Protein AF-A0AA88TK22-F1 (afdb_monomer_lite)

Secondary structure (DSSP, 8-state):
-HHHHHHHHHHHHHHHHHHHHHHHHHHHHHS-HHHHHHHHHHHHHHHHHHHHHHHHHHHHHHTT-SSHHHHHHHHHHHHHHHHHHHS-TT-SPPPPS-THHHH-TTHHHHHHHHHHHHHHTS-S-S-S--S----

Structure (mmCIF, N/CA/C/O backbone):
data_AF-A0AA88TK22-F1
#
_entry.id   AF-A0AA88TK22-F1
#
loop_
_atom_site.group_PDB
_atom_site.id
_atom_site.type_symbol
_atom_site.label_atom_id
_atom_site.label_alt_id
_atom_site.label_comp_id
_atom_site.label_asym_id
_atom_site.label_entity_id
_atom_site.label_seq_id
_atom_site.pdbx_PDB_ins_code
_atom_site.Cartn_x
_atom_site.Cartn_y
_atom_site.Cartn_z
_atom_site.occupancy
_atom_site.B_iso_or_equiv
_atom_site.auth_seq_id
_atom_site.auth_comp_id
_atom_site.auth_asym_id
_atom_site.auth_atom_id
_atom_site.pdbx_PDB_model_num
ATOM 1 N N . MET A 1 1 ? 10.147 22.008 -15.557 1.00 64.56 1 MET A N 1
ATOM 2 C CA . MET A 1 1 ? 9.392 20.732 -15.490 1.00 64.56 1 MET A CA 1
ATOM 3 C C . MET A 1 1 ? 9.666 19.885 -14.232 1.00 64.56 1 MET A C 1
ATOM 5 O O . MET A 1 1 ? 8.905 18.965 -13.969 1.00 64.56 1 MET A O 1
ATOM 9 N N . PHE A 1 2 ? 10.684 20.192 -13.411 1.00 79.56 2 PHE A N 1
ATOM 10 C CA . PHE A 1 2 ? 10.952 19.470 -12.150 1.00 79.56 2 PHE A CA 1
ATOM 11 C C . PHE A 1 2 ? 9.869 19.662 -11.076 1.00 79.56 2 PHE A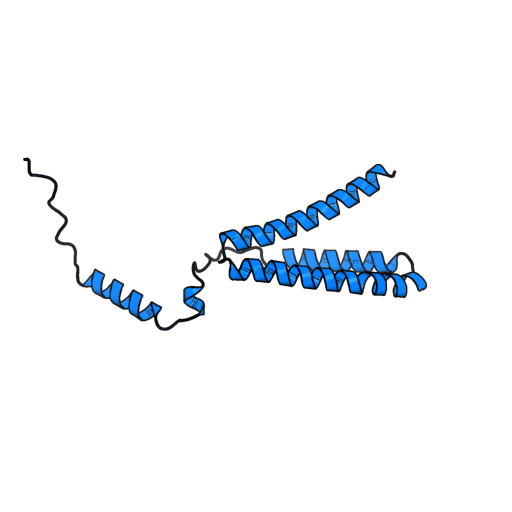 C 1
ATOM 13 O O . PHE A 1 2 ? 9.450 18.693 -10.452 1.00 79.56 2 PHE A O 1
ATOM 20 N N . TRP A 1 3 ? 9.358 20.888 -10.922 1.00 91.69 3 TRP A N 1
ATOM 21 C CA . TRP A 1 3 ? 8.311 21.221 -9.949 1.00 91.69 3 TRP A CA 1
ATOM 22 C C . TRP A 1 3 ? 7.042 20.375 -10.097 1.00 91.69 3 TRP A C 1
ATOM 24 O O . TRP A 1 3 ? 6.483 19.937 -9.098 1.00 91.69 3 TRP A O 1
ATOM 34 N N . LEU A 1 4 ? 6.633 20.071 -11.334 1.00 91.25 4 LEU A N 1
ATOM 35 C CA . LEU A 1 4 ? 5.457 19.241 -11.602 1.00 91.25 4 LEU A CA 1
ATOM 36 C C . LEU A 1 4 ? 5.663 17.791 -11.137 1.00 91.25 4 LEU A C 1
ATOM 38 O O . LEU A 1 4 ? 4.790 17.223 -10.489 1.00 91.25 4 LEU A O 1
ATOM 42 N N . LYS A 1 5 ? 6.836 17.205 -11.418 1.00 87.06 5 LYS A N 1
ATOM 43 C CA . LYS A 1 5 ? 7.170 15.841 -10.972 1.00 87.06 5 LYS A CA 1
ATOM 44 C C . LYS A 1 5 ? 7.190 15.749 -9.447 1.00 87.06 5 LYS A C 1
ATOM 46 O O . LYS A 1 5 ? 6.646 14.801 -8.889 1.00 87.06 5 LYS A O 1
ATOM 51 N N . SER A 1 6 ? 7.780 16.741 -8.780 1.00 90.75 6 SER A N 1
ATOM 52 C CA . SER A 1 6 ? 7.824 16.793 -7.317 1.00 90.75 6 SER A CA 1
ATOM 53 C C . SER A 1 6 ? 6.437 16.982 -6.703 1.00 90.75 6 SER A C 1
ATOM 55 O O . SER A 1 6 ? 6.121 16.306 -5.729 1.00 90.75 6 SER A O 1
ATOM 57 N N . ALA A 1 7 ? 5.590 17.834 -7.290 1.00 94.62 7 ALA A N 1
ATOM 58 C CA . ALA A 1 7 ? 4.220 18.043 -6.825 1.00 94.62 7 ALA A CA 1
ATOM 59 C C . ALA A 1 7 ? 3.394 16.751 -6.903 1.00 94.62 7 ALA A C 1
ATOM 61 O O . ALA A 1 7 ? 2.815 16.337 -5.902 1.00 94.62 7 ALA A O 1
ATOM 62 N N . VAL A 1 8 ? 3.415 16.063 -8.051 1.00 90.19 8 VAL A N 1
ATOM 63 C CA . VAL A 1 8 ? 2.715 14.778 -8.231 1.00 90.19 8 VAL A CA 1
ATOM 64 C C . VAL A 1 8 ? 3.227 13.723 -7.246 1.00 90.19 8 VAL A C 1
ATOM 66 O O . VAL A 1 8 ? 2.431 13.022 -6.625 1.00 90.19 8 VAL A O 1
ATOM 69 N N . ALA A 1 9 ? 4.545 13.642 -7.038 1.00 89.75 9 ALA A N 1
ATOM 70 C CA . ALA A 1 9 ? 5.125 12.716 -6.067 1.00 89.75 9 ALA A CA 1
ATOM 71 C C . ALA A 1 9 ? 4.709 13.036 -4.618 1.00 89.75 9 ALA A C 1
ATOM 73 O O . ALA A 1 9 ? 4.488 12.120 -3.827 1.00 89.75 9 ALA A O 1
ATOM 74 N N . CYS A 1 10 ? 4.593 14.317 -4.257 1.00 93.94 10 CYS A N 1
ATOM 75 C CA . CYS A 1 10 ? 4.110 14.726 -2.939 1.00 93.94 10 CYS A CA 1
ATOM 76 C C . CYS A 1 10 ? 2.632 14.388 -2.742 1.00 93.94 10 CYS A C 1
ATOM 78 O O . CYS A 1 10 ? 2.295 13.824 -1.708 1.00 93.94 10 CYS A O 1
ATOM 80 N N . VAL A 1 11 ? 1.777 14.655 -3.731 1.00 94.50 11 VAL A N 1
ATOM 81 C CA . VAL A 1 11 ? 0.348 14.307 -3.662 1.00 94.50 11 VAL A CA 1
ATOM 82 C C . VAL A 1 11 ? 0.164 12.800 -3.481 1.00 94.50 11 VAL A C 1
ATOM 84 O O . VAL A 1 11 ? -0.591 12.383 -2.607 1.00 94.50 11 VAL A O 1
ATOM 87 N N . GLY A 1 12 ? 0.908 11.982 -4.234 1.00 90.12 12 GLY A N 1
ATOM 88 C CA . GLY A 1 12 ? 0.858 10.525 -4.088 1.00 90.12 12 GLY A CA 1
ATOM 89 C C . GLY A 1 12 ? 1.270 10.050 -2.692 1.00 90.12 12 GLY A C 1
ATOM 90 O O . GLY A 1 12 ? 0.571 9.242 -2.086 1.00 90.12 12 GLY A O 1
ATOM 91 N N . ARG A 1 13 ? 2.369 10.588 -2.144 1.00 89.06 13 ARG A N 1
ATOM 92 C CA . ARG A 1 13 ? 2.824 10.241 -0.786 1.00 89.06 13 ARG A CA 1
ATOM 93 C C . ARG A 1 13 ? 1.819 10.649 0.289 1.00 89.06 13 ARG A C 1
ATOM 95 O O . ARG A 1 13 ? 1.498 9.833 1.143 1.00 89.06 13 ARG A O 1
ATOM 102 N N . LEU A 1 14 ? 1.305 11.876 0.219 1.00 92.56 14 LEU A N 1
ATOM 103 C CA . LEU A 1 14 ? 0.324 12.380 1.182 1.00 92.56 14 LEU A CA 1
ATOM 104 C C . LEU A 1 14 ? -0.979 11.575 1.137 1.00 92.56 14 LEU A C 1
ATOM 106 O O . LEU A 1 14 ? -1.533 11.270 2.188 1.00 92.56 14 LEU A O 1
ATOM 110 N N . GLY A 1 15 ? -1.433 11.181 -0.057 1.00 90.38 15 GLY A N 1
ATOM 111 C CA . GLY A 1 15 ? -2.636 10.364 -0.217 1.00 90.38 15 GLY A CA 1
ATOM 112 C C . GLY A 1 15 ? -2.521 8.993 0.452 1.00 90.38 15 GLY A C 1
ATOM 113 O O . GLY A 1 15 ? -3.438 8.583 1.158 1.00 90.38 15 GLY A O 1
ATOM 114 N N . ILE A 1 16 ? -1.382 8.310 0.292 1.00 86.62 16 ILE A N 1
ATOM 115 C CA . ILE A 1 16 ? -1.144 7.002 0.928 1.00 86.62 16 ILE A CA 1
ATOM 116 C C . ILE A 1 16 ? -1.112 7.139 2.456 1.00 86.62 16 ILE A C 1
ATOM 118 O O . ILE A 1 16 ? -1.751 6.352 3.151 1.00 86.62 16 ILE A O 1
ATOM 122 N N . THR A 1 17 ? -0.419 8.155 2.983 1.00 88.44 17 THR A N 1
ATOM 123 C CA . THR A 1 17 ? -0.377 8.415 4.431 1.00 88.44 17 THR A CA 1
ATOM 124 C C . THR A 1 17 ? -1.765 8.729 4.984 1.00 88.44 17 THR A C 1
ATOM 126 O O . THR A 1 17 ? -2.158 8.155 5.993 1.00 88.44 17 THR A O 1
ATOM 129 N N . MET A 1 18 ? -2.535 9.583 4.306 1.00 88.44 18 MET A N 1
ATOM 130 C CA . MET A 1 18 ? -3.888 9.940 4.732 1.00 88.44 18 MET A CA 1
ATOM 131 C C . MET A 1 18 ? -4.828 8.731 4.734 1.00 88.44 18 MET A C 1
ATOM 133 O O . MET A 1 18 ? -5.601 8.570 5.672 1.00 88.44 18 MET A O 1
ATOM 137 N N . ALA A 1 19 ? -4.749 7.863 3.722 1.00 85.06 19 ALA A N 1
ATOM 138 C CA . ALA A 1 19 ? -5.547 6.641 3.680 1.00 85.06 19 ALA A CA 1
ATOM 139 C C . ALA A 1 19 ? -5.216 5.705 4.854 1.00 85.06 19 ALA A C 1
ATOM 141 O O . ALA A 1 19 ? -6.125 5.183 5.496 1.00 85.06 19 ALA A O 1
ATOM 142 N N . PHE A 1 20 ? -3.928 5.529 5.168 1.00 80.56 20 PHE A N 1
ATOM 143 C CA . PHE A 1 20 ? -3.497 4.712 6.302 1.00 80.56 20 PHE A CA 1
ATOM 144 C C . PHE A 1 20 ? -3.982 5.282 7.642 1.00 80.56 20 PHE A C 1
ATOM 146 O O . PHE A 1 20 ? -4.549 4.550 8.452 1.00 80.56 20 PHE A O 1
ATOM 153 N N . GLU A 1 21 ? -3.827 6.591 7.847 1.00 83.88 21 GLU A N 1
ATOM 154 C CA . GLU A 1 21 ? -4.319 7.280 9.044 1.00 83.88 21 GLU A CA 1
ATOM 155 C C . GLU A 1 21 ? -5.841 7.173 9.173 1.00 83.88 21 GLU A C 1
ATOM 157 O O . GLU A 1 21 ? -6.323 6.862 10.253 1.00 83.88 21 GLU A O 1
ATOM 162 N N . MET A 1 22 ? -6.607 7.337 8.087 1.00 82.31 22 MET A N 1
ATOM 163 C CA . MET A 1 22 ? -8.070 7.193 8.120 1.00 82.31 22 MET A CA 1
ATOM 164 C C . MET A 1 22 ? -8.500 5.786 8.535 1.00 82.31 22 MET A C 1
ATOM 166 O O . MET A 1 22 ? -9.387 5.644 9.372 1.00 82.31 22 MET A O 1
ATOM 170 N N . VAL A 1 23 ? -7.846 4.744 8.011 1.00 77.19 23 VAL A N 1
ATOM 171 C CA . VAL A 1 23 ? -8.119 3.363 8.433 1.00 77.19 23 VAL A CA 1
ATOM 172 C C . VAL A 1 23 ? -7.825 3.209 9.923 1.00 77.19 23 VAL A C 1
ATOM 174 O O . VAL A 1 23 ? -8.672 2.717 10.665 1.00 77.19 23 VAL A O 1
ATOM 177 N N . VAL A 1 24 ? -6.661 3.655 10.395 1.00 74.12 24 VAL A N 1
ATOM 178 C CA . VAL A 1 24 ? -6.298 3.542 11.816 1.00 74.12 24 VAL A CA 1
ATOM 179 C C . VAL A 1 24 ? -7.235 4.368 12.706 1.00 74.12 24 VAL A C 1
ATOM 181 O O . VAL A 1 24 ? -7.607 3.891 13.776 1.00 74.12 24 VAL A O 1
ATOM 184 N N . PHE A 1 25 ? -7.652 5.554 12.266 1.00 79.38 25 PHE A N 1
ATOM 185 C CA . PHE A 1 25 ? -8.531 6.469 12.993 1.00 79.38 25 PHE A CA 1
ATOM 186 C C . PHE A 1 25 ? -9.941 5.896 13.150 1.00 79.38 25 PHE A C 1
ATOM 188 O O . PHE A 1 25 ? -10.430 5.782 14.273 1.00 79.38 25 PHE A O 1
ATOM 195 N N . VAL A 1 26 ? -10.545 5.410 12.062 1.00 73.19 26 VAL A N 1
ATOM 196 C CA . VAL A 1 26 ? -11.845 4.722 12.125 1.00 73.19 26 VAL A CA 1
ATOM 197 C C . VAL A 1 26 ? -11.752 3.502 13.042 1.00 73.19 26 VAL A C 1
ATOM 199 O O . VAL A 1 26 ? -12.623 3.291 13.877 1.00 73.19 26 VAL A O 1
ATOM 202 N N . ASN A 1 27 ? -10.657 2.738 12.985 1.00 69.56 27 ASN A N 1
ATOM 203 C CA . ASN A 1 27 ? -10.456 1.620 13.908 1.00 69.56 27 ASN A CA 1
ATOM 204 C C . ASN A 1 27 ? -10.304 2.061 15.375 1.00 69.56 27 ASN A C 1
ATOM 206 O O . ASN A 1 27 ? -10.662 1.297 16.264 1.00 69.56 27 ASN A O 1
ATOM 210 N N . THR A 1 28 ? -9.786 3.264 15.648 1.00 67.94 28 THR A N 1
ATOM 211 C CA . THR A 1 28 ? -9.655 3.776 17.024 1.00 67.94 28 THR A CA 1
ATOM 212 C C . THR A 1 28 ? -10.966 4.236 17.640 1.00 67.94 28 THR A C 1
ATOM 214 O O . THR A 1 28 ? -11.090 4.195 18.861 1.00 67.94 28 THR A O 1
ATOM 217 N N . GLU A 1 29 ? -11.930 4.653 16.821 1.00 69.69 29 GLU A N 1
ATOM 218 C CA . GLU A 1 29 ? -13.257 5.063 17.295 1.00 69.69 29 GLU A CA 1
ATOM 219 C C . GLU A 1 29 ? -14.185 3.864 17.520 1.00 69.69 29 GLU A C 1
ATOM 221 O O . GLU A 1 29 ? -15.115 3.934 18.317 1.00 69.69 29 GLU A O 1
ATOM 226 N N . LEU A 1 30 ? -13.913 2.756 16.830 1.00 63.66 30 LEU A N 1
ATOM 227 C CA . LEU A 1 30 ? -14.847 1.646 16.677 1.00 63.66 30 LEU A CA 1
ATOM 228 C C . LEU A 1 30 ? -14.397 0.357 17.378 1.00 63.66 30 LEU A C 1
ATOM 230 O O . LEU A 1 30 ? -15.234 -0.474 17.725 1.00 63.66 30 LEU A O 1
ATOM 234 N N . TYR A 1 31 ? -13.087 0.171 17.584 1.00 56.81 31 TYR A N 1
ATOM 235 C CA . TYR A 1 31 ? -12.517 -1.084 18.072 1.00 56.81 31 TYR A CA 1
ATOM 236 C C . TYR A 1 31 ? -11.501 -0.891 19.221 1.00 56.81 31 TYR A C 1
ATOM 238 O O . TYR A 1 31 ? -10.741 0.078 19.241 1.00 56.81 31 TYR A O 1
ATOM 246 N N . PRO A 1 32 ? -11.421 -1.841 20.177 1.00 61.22 32 PRO A N 1
ATOM 247 C CA . PRO A 1 32 ? -10.465 -1.807 21.282 1.00 61.22 32 PRO A CA 1
ATOM 248 C C . PRO A 1 32 ? -9.008 -1.991 20.818 1.00 61.22 32 PRO A C 1
ATOM 250 O O . PRO A 1 32 ? -8.715 -2.552 19.759 1.00 61.22 32 PRO A O 1
ATOM 253 N N . THR A 1 33 ? -8.068 -1.564 21.669 1.00 72.12 33 THR A N 1
ATOM 254 C CA . THR A 1 33 ? -6.623 -1.382 21.407 1.00 72.12 33 THR A CA 1
ATOM 255 C C . THR A 1 33 ? -5.911 -2.562 20.726 1.00 72.12 33 THR A C 1
ATOM 257 O O . THR A 1 33 ? -4.949 -2.353 19.983 1.00 72.12 33 THR A O 1
ATOM 260 N N . VAL A 1 34 ? -6.380 -3.798 20.934 1.00 67.31 34 VAL A N 1
ATOM 261 C CA . VAL A 1 34 ? -5.802 -5.015 20.335 1.00 67.31 34 VAL A CA 1
ATOM 262 C C . VAL A 1 34 ? -5.944 -5.060 18.809 1.00 67.31 34 VAL A C 1
ATOM 264 O O . VAL A 1 34 ? -4.997 -5.446 18.123 1.00 67.31 34 VAL A O 1
ATOM 267 N N . ILE A 1 35 ? -7.073 -4.597 18.260 1.00 71.81 35 ILE A N 1
ATOM 268 C CA . ILE A 1 35 ? -7.331 -4.608 16.809 1.00 71.81 35 ILE A CA 1
ATOM 269 C C . ILE A 1 35 ? -6.494 -3.532 16.113 1.00 71.81 35 ILE A C 1
ATOM 271 O O . ILE A 1 35 ? -5.902 -3.780 15.059 1.00 71.81 35 ILE A O 1
ATOM 275 N N . ARG A 1 36 ? -6.345 -2.365 16.753 1.00 75.88 36 ARG A N 1
ATOM 276 C CA . ARG A 1 36 ? -5.483 -1.284 16.259 1.00 75.88 36 ARG A CA 1
ATOM 277 C C . ARG A 1 36 ? -4.029 -1.743 16.107 1.00 75.88 36 ARG A C 1
ATOM 279 O O . ARG A 1 36 ? -3.425 -1.524 15.059 1.00 75.88 36 ARG A O 1
ATOM 286 N N . ASN A 1 37 ? -3.470 -2.391 17.133 1.00 80.62 37 ASN A N 1
ATOM 287 C CA . ASN A 1 37 ? -2.077 -2.849 17.107 1.00 80.62 37 ASN A CA 1
ATOM 288 C C . ASN A 1 37 ? -1.844 -3.943 16.048 1.00 80.62 37 ASN A C 1
ATOM 290 O O . ASN A 1 37 ? -0.815 -3.948 15.371 1.00 80.62 37 ASN A O 1
ATOM 294 N N . LEU A 1 38 ? -2.825 -4.832 15.858 1.00 83.38 38 LEU A N 1
ATOM 295 C CA . LEU A 1 38 ? -2.785 -5.856 14.817 1.00 83.38 38 LEU A CA 1
ATOM 296 C C . LEU A 1 38 ? -2.775 -5.241 13.409 1.00 83.38 38 LEU A C 1
ATOM 298 O O . LEU A 1 38 ? -1.933 -5.612 12.593 1.00 83.38 38 LEU A O 1
ATOM 302 N N . CYS A 1 39 ? -3.659 -4.277 13.131 1.00 79.81 39 CYS A N 1
ATOM 303 C CA . CYS A 1 39 ? -3.751 -3.630 11.818 1.00 79.81 39 CYS A CA 1
ATOM 304 C C . CYS A 1 39 ? -2.431 -2.959 11.410 1.00 79.81 39 CYS A C 1
ATOM 306 O O . CYS A 1 39 ? -1.962 -3.132 10.283 1.00 79.81 39 CYS A O 1
ATOM 308 N N . VAL A 1 40 ? -1.800 -2.231 12.336 1.00 84.75 40 VAL A N 1
ATOM 309 C CA . VAL A 1 40 ? -0.513 -1.565 12.086 1.00 84.75 40 VAL A CA 1
ATOM 310 C C . VAL A 1 40 ? 0.594 -2.590 11.818 1.00 84.75 40 VAL A C 1
ATOM 312 O O . VAL A 1 40 ? 1.371 -2.413 10.879 1.00 84.75 40 VAL A O 1
ATOM 315 N N . SER A 1 41 ? 0.640 -3.689 12.580 1.00 88.12 41 SER A N 1
ATOM 316 C CA . SER A 1 41 ? 1.619 -4.762 12.364 1.00 88.12 41 SER A CA 1
ATOM 317 C C . SER A 1 41 ? 1.452 -5.417 10.992 1.00 88.12 41 SER A C 1
ATOM 319 O O . SER A 1 41 ? 2.421 -5.512 10.241 1.00 88.12 41 SER A O 1
ATOM 321 N N . VAL A 1 42 ? 0.223 -5.793 10.623 1.00 87.94 42 VAL A N 1
ATOM 322 C CA . VAL A 1 42 ? -0.081 -6.401 9.318 1.00 87.94 42 VAL A CA 1
ATOM 323 C C . VAL A 1 42 ? 0.283 -5.450 8.180 1.00 87.94 42 VAL A C 1
ATOM 325 O O . VAL A 1 42 ? 0.937 -5.869 7.227 1.00 87.94 42 VAL A O 1
ATOM 328 N N . CYS A 1 43 ? -0.067 -4.165 8.290 1.00 85.50 43 CYS A N 1
ATOM 329 C CA . CYS A 1 43 ? 0.300 -3.179 7.278 1.00 85.50 43 CYS A CA 1
ATOM 330 C C . CYS A 1 43 ? 1.820 -3.068 7.112 1.00 85.50 43 CYS A C 1
ATOM 332 O O . CYS A 1 43 ? 2.294 -3.032 5.980 1.00 85.50 43 CYS A O 1
ATOM 334 N N . SER A 1 44 ? 2.585 -3.057 8.210 1.00 89.06 44 SER A N 1
ATOM 335 C CA . SER A 1 44 ? 4.050 -3.027 8.142 1.00 89.06 44 SER A CA 1
ATOM 336 C C . SER A 1 44 ? 4.600 -4.243 7.397 1.00 89.06 44 SER A C 1
ATOM 338 O O . SER A 1 44 ? 5.391 -4.076 6.473 1.00 89.06 44 SER A O 1
ATOM 340 N N . MET A 1 45 ? 4.118 -5.450 7.714 1.00 93.44 45 MET A N 1
ATOM 341 C CA . MET A 1 45 ? 4.573 -6.665 7.028 1.00 93.44 45 MET A CA 1
ATOM 342 C C . MET A 1 45 ? 4.240 -6.636 5.533 1.00 93.44 45 MET A C 1
ATOM 344 O O . MET A 1 45 ? 5.058 -7.036 4.707 1.00 93.44 45 MET A O 1
ATOM 348 N N . LEU A 1 46 ? 3.059 -6.132 5.160 1.00 89.94 46 LEU A N 1
ATOM 349 C CA . LEU A 1 46 ? 2.672 -5.971 3.756 1.00 89.94 46 LEU A CA 1
ATOM 350 C C . LEU A 1 46 ? 3.548 -4.935 3.034 1.00 89.94 46 LEU A C 1
ATOM 352 O O . LEU A 1 46 ? 3.944 -5.172 1.891 1.00 89.94 46 LEU A O 1
ATOM 356 N N . CYS A 1 47 ? 3.878 -3.820 3.690 1.00 88.81 47 CYS A N 1
ATOM 357 C CA . CYS A 1 47 ? 4.804 -2.818 3.162 1.00 88.81 47 CYS A CA 1
ATOM 358 C C . CYS A 1 47 ? 6.195 -3.416 2.916 1.00 88.81 47 CYS A C 1
ATOM 360 O O . CYS A 1 47 ? 6.763 -3.204 1.843 1.00 88.81 47 CYS A O 1
ATOM 362 N N . ASP A 1 48 ? 6.709 -4.206 3.860 1.00 93.31 48 ASP A N 1
ATOM 363 C CA . ASP A 1 48 ? 8.013 -4.862 3.738 1.00 93.31 48 ASP A CA 1
ATOM 364 C C . ASP A 1 48 ? 8.024 -5.883 2.592 1.00 93.31 48 ASP A C 1
ATOM 366 O O . ASP A 1 48 ? 8.942 -5.889 1.767 1.00 93.31 48 ASP A O 1
ATOM 370 N N . ILE A 1 49 ? 6.964 -6.688 2.460 1.00 94.19 49 ILE A N 1
ATOM 371 C CA . ILE A 1 49 ? 6.796 -7.611 1.327 1.00 94.19 49 ILE A CA 1
ATOM 372 C C . ILE A 1 49 ? 6.765 -6.834 0.005 1.00 94.19 49 ILE A C 1
ATOM 374 O O . ILE A 1 49 ? 7.454 -7.210 -0.945 1.00 94.19 49 ILE A O 1
ATOM 378 N N . GLY A 1 50 ? 6.023 -5.726 -0.062 1.00 89.44 50 GLY A N 1
ATOM 379 C CA . GLY A 1 50 ? 5.995 -4.849 -1.233 1.00 89.44 50 GLY A CA 1
ATOM 380 C C . GLY A 1 50 ? 7.378 -4.288 -1.578 1.00 89.44 50 GLY A C 1
ATOM 381 O O . GLY A 1 50 ? 7.767 -4.283 -2.747 1.00 89.44 50 GLY A O 1
ATOM 382 N N . GLY A 1 51 ? 8.149 -3.893 -0.562 1.00 90.75 51 GLY A N 1
ATOM 383 C CA . GLY A 1 51 ? 9.522 -3.413 -0.697 1.00 90.75 51 GLY A CA 1
ATOM 384 C C . GLY A 1 51 ? 10.496 -4.475 -1.212 1.00 90.75 51 GLY A C 1
ATOM 385 O O . GLY A 1 51 ? 11.367 -4.149 -2.015 1.00 90.75 51 GLY A O 1
ATOM 386 N N . ILE A 1 52 ? 10.327 -5.743 -0.823 1.00 93.00 52 ILE A N 1
ATOM 387 C CA . ILE A 1 52 ? 11.124 -6.871 -1.337 1.00 93.00 52 ILE A CA 1
ATOM 388 C C . ILE A 1 52 ? 10.724 -7.202 -2.778 1.00 93.00 52 ILE A C 1
ATOM 390 O O . ILE A 1 52 ? 11.583 -7.439 -3.627 1.00 93.00 52 ILE A O 1
ATOM 394 N N . VAL A 1 53 ? 9.426 -7.198 -3.081 1.00 89.56 53 VAL A N 1
ATOM 395 C CA . VAL A 1 53 ? 8.899 -7.541 -4.409 1.00 89.56 53 VAL A CA 1
ATOM 396 C C . VAL A 1 53 ? 9.226 -6.458 -5.447 1.00 89.56 53 VAL A C 1
ATOM 398 O O . VAL A 1 53 ? 9.504 -6.783 -6.604 1.00 89.56 53 VAL A O 1
ATOM 401 N N . ALA A 1 54 ? 9.263 -5.183 -5.051 1.00 88.88 54 ALA A N 1
ATOM 402 C CA . ALA A 1 54 ? 9.505 -4.045 -5.938 1.00 88.88 54 ALA A CA 1
ATOM 403 C C . ALA A 1 54 ? 10.797 -4.132 -6.784 1.00 88.88 54 ALA A C 1
ATOM 405 O O . ALA A 1 54 ? 10.694 -4.040 -8.012 1.00 88.88 54 ALA A O 1
ATOM 406 N N . PRO A 1 55 ? 12.003 -4.336 -6.211 1.00 88.62 55 PRO A N 1
ATOM 407 C CA . PRO A 1 55 ? 13.234 -4.448 -6.989 1.00 88.62 55 PRO A CA 1
ATOM 408 C C . PRO A 1 55 ? 13.263 -5.708 -7.859 1.00 88.62 55 PRO A C 1
ATOM 410 O O . PRO A 1 55 ? 13.813 -5.660 -8.956 1.00 88.62 55 PRO A O 1
ATOM 413 N N . PHE A 1 56 ? 12.642 -6.814 -7.431 1.00 86.44 56 PHE A N 1
ATOM 414 C CA . PHE A 1 56 ? 12.540 -8.030 -8.246 1.00 86.44 56 PHE A CA 1
ATOM 415 C C . PHE A 1 56 ? 11.710 -7.798 -9.510 1.00 86.44 56 PHE A C 1
ATOM 417 O O . PHE A 1 56 ? 12.134 -8.176 -10.606 1.00 86.44 56 PHE A O 1
ATOM 424 N N . LEU A 1 57 ? 10.553 -7.150 -9.361 1.00 84.25 57 LEU A N 1
ATOM 425 C CA . LEU A 1 57 ? 9.669 -6.798 -10.469 1.00 84.25 57 LEU A CA 1
ATOM 426 C C . LEU A 1 57 ? 10.347 -5.798 -11.410 1.00 84.25 57 LEU A C 1
ATOM 428 O O . LEU A 1 57 ? 10.377 -6.025 -12.617 1.00 84.25 57 LEU A O 1
ATOM 432 N N . LEU A 1 58 ? 10.960 -4.745 -10.863 1.00 84.44 58 LEU A N 1
ATOM 433 C CA . LEU A 1 58 ? 11.674 -3.738 -11.649 1.00 84.44 58 LEU A CA 1
ATOM 434 C C . LEU A 1 58 ? 12.863 -4.334 -12.405 1.00 84.44 58 LEU A C 1
ATOM 436 O O . LEU A 1 58 ? 12.965 -4.134 -13.609 1.00 84.44 58 LEU A O 1
ATOM 440 N N . TYR A 1 59 ? 13.734 -5.094 -11.741 1.00 83.12 59 TYR A N 1
ATOM 441 C CA . TYR A 1 59 ? 14.948 -5.624 -12.364 1.00 83.12 59 TYR A CA 1
ATOM 442 C C . TYR A 1 59 ? 14.641 -6.654 -13.455 1.00 83.12 59 TYR A C 1
ATOM 444 O O . TYR A 1 59 ? 15.273 -6.650 -14.507 1.00 83.12 59 TYR A O 1
ATOM 452 N N . ARG A 1 60 ? 13.651 -7.529 -13.240 1.00 80.75 60 ARG A N 1
ATOM 453 C CA . ARG A 1 60 ? 13.314 -8.579 -14.212 1.00 80.75 60 ARG A CA 1
ATOM 454 C C . ARG A 1 60 ? 12.528 -8.052 -15.409 1.00 80.75 60 ARG A C 1
ATOM 456 O O . ARG A 1 60 ? 12.766 -8.538 -16.510 1.00 80.75 60 ARG A O 1
ATOM 463 N N . LEU A 1 61 ? 11.629 -7.081 -15.229 1.00 78.31 61 LEU A N 1
ATOM 464 C CA . LEU A 1 61 ? 10.851 -6.522 -16.344 1.00 78.31 61 LEU A CA 1
ATOM 465 C C . LEU A 1 61 ? 11.575 -5.407 -17.094 1.00 78.31 61 LEU A C 1
ATOM 467 O O . LEU A 1 61 ? 11.408 -5.324 -18.309 1.00 78.31 61 LEU A O 1
ATOM 471 N N . ALA A 1 62 ? 12.403 -4.596 -16.425 1.00 74.44 62 ALA A N 1
ATOM 472 C CA . ALA A 1 62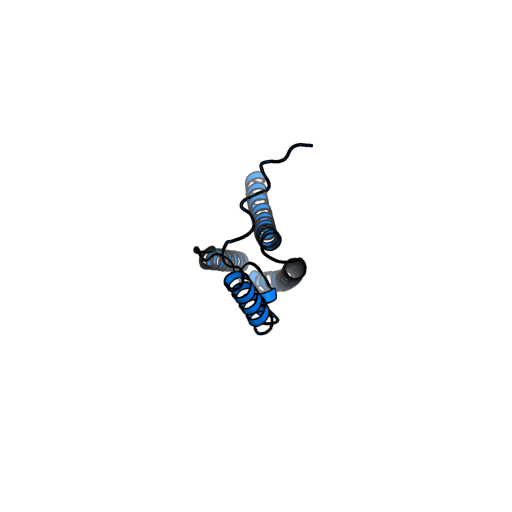 ? 13.130 -3.511 -17.088 1.00 74.44 62 ALA A CA 1
ATOM 473 C C . ALA A 1 62 ? 14.136 -4.013 -18.139 1.00 74.44 62 ALA A C 1
ATOM 475 O O . ALA A 1 62 ? 14.479 -3.264 -19.048 1.00 74.44 62 ALA A O 1
ATOM 476 N N . VAL A 1 63 ? 14.578 -5.275 -18.048 1.00 74.94 63 VAL A N 1
ATOM 477 C CA . VAL A 1 63 ? 15.435 -5.927 -19.058 1.00 74.94 63 VAL A CA 1
ATOM 478 C C . VAL A 1 63 ? 14.692 -6.171 -20.374 1.00 74.94 63 VAL A C 1
ATOM 480 O O . VAL A 1 63 ? 15.312 -6.192 -21.433 1.00 74.94 63 VAL A O 1
ATOM 483 N N . ILE A 1 64 ? 13.372 -6.350 -20.318 1.00 77.12 64 ILE A N 1
ATOM 484 C CA . ILE A 1 64 ? 12.531 -6.525 -21.502 1.00 77.12 64 ILE A CA 1
ATOM 485 C C . ILE A 1 64 ? 12.023 -5.159 -21.973 1.00 77.12 64 ILE A C 1
ATOM 487 O O . ILE A 1 64 ? 12.303 -4.780 -23.107 1.00 77.12 64 ILE A O 1
ATOM 491 N N . TRP A 1 65 ? 11.310 -4.416 -21.117 1.00 75.69 65 TRP A N 1
ATOM 492 C CA . TRP A 1 65 ? 10.678 -3.130 -21.445 1.00 75.69 65 TRP A CA 1
ATOM 493 C C . TRP A 1 65 ? 10.674 -2.190 -20.230 1.00 75.69 65 TRP A C 1
ATOM 495 O O . TRP A 1 65 ? 10.201 -2.552 -19.151 1.00 75.69 65 TRP A O 1
ATOM 505 N N . LEU A 1 66 ? 11.153 -0.956 -20.412 1.00 76.44 66 LEU A N 1
ATOM 506 C CA . LEU A 1 66 ? 11.377 -0.006 -19.316 1.00 76.44 66 LEU A CA 1
ATOM 507 C C . LEU A 1 66 ? 10.074 0.585 -18.737 1.00 76.44 66 LEU A C 1
ATOM 509 O O . LEU A 1 66 ? 10.014 0.850 -17.536 1.00 76.44 66 LEU A O 1
ATOM 513 N N . GLU A 1 67 ? 9.013 0.750 -19.538 1.00 80.00 67 GLU A N 1
ATOM 514 C CA . GLU A 1 67 ? 7.720 1.268 -19.050 1.00 80.00 67 GLU A CA 1
ATOM 515 C C . GLU A 1 67 ? 6.784 0.202 -18.452 1.00 80.00 67 GLU A C 1
ATOM 517 O O . GLU A 1 67 ? 5.814 0.536 -17.769 1.00 80.00 67 GLU A O 1
ATOM 522 N N . LEU A 1 68 ? 7.060 -1.085 -18.666 1.00 83.44 68 LEU A N 1
ATOM 523 C CA . LEU A 1 68 ? 6.167 -2.185 -18.280 1.00 83.44 68 LEU A CA 1
ATOM 524 C C . LEU A 1 68 ? 5.939 -2.301 -16.754 1.00 83.44 68 LEU A C 1
ATOM 526 O O . LEU A 1 68 ? 4.786 -2.438 -16.337 1.00 83.44 68 LEU A O 1
ATOM 530 N N . PRO A 1 69 ? 6.969 -2.171 -15.890 1.00 84.94 69 PRO A N 1
ATOM 531 C CA . PRO A 1 69 ? 6.778 -2.192 -14.440 1.00 84.94 69 PRO A CA 1
ATOM 532 C C . PRO A 1 69 ? 5.850 -1.074 -13.950 1.00 84.94 69 PRO A C 1
ATOM 534 O O . PRO A 1 69 ? 5.006 -1.304 -13.088 1.00 84.94 69 PR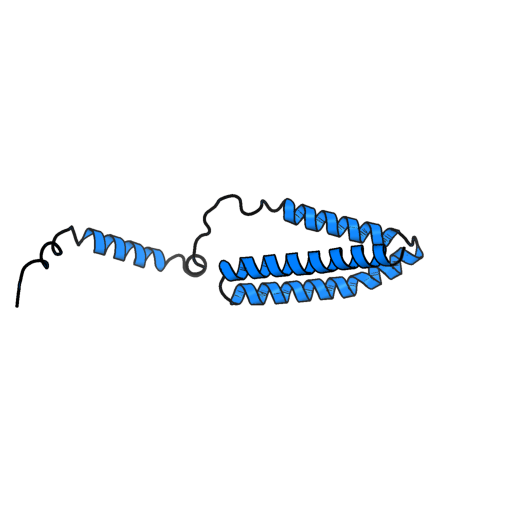O A O 1
ATOM 537 N N . LEU A 1 70 ? 5.976 0.131 -14.519 1.00 83.94 70 LEU A N 1
ATOM 538 C CA . LEU A 1 70 ? 5.178 1.302 -14.135 1.00 83.94 70 LEU A CA 1
ATOM 539 C C . LEU A 1 70 ? 3.684 1.088 -14.405 1.00 83.94 70 LEU A C 1
ATOM 541 O O . LEU A 1 70 ? 2.850 1.488 -13.593 1.00 83.94 70 LEU A O 1
ATOM 545 N N . ILE A 1 71 ? 3.351 0.436 -15.521 1.00 87.81 71 ILE A N 1
ATOM 546 C CA . ILE A 1 71 ? 1.967 0.098 -15.878 1.00 87.81 71 ILE A CA 1
ATOM 547 C C . ILE A 1 71 ? 1.397 -0.946 -14.910 1.00 87.81 71 ILE A C 1
ATOM 549 O O . ILE A 1 71 ? 0.249 -0.836 -14.493 1.00 87.81 71 ILE A O 1
ATOM 553 N N . ILE A 1 72 ? 2.198 -1.932 -14.501 1.00 87.88 72 ILE A N 1
ATOM 554 C CA . ILE A 1 72 ? 1.756 -2.952 -13.541 1.00 87.88 72 ILE A CA 1
ATOM 555 C C . ILE A 1 72 ? 1.488 -2.328 -12.170 1.00 87.88 72 ILE A C 1
ATOM 557 O O . ILE A 1 72 ? 0.435 -2.575 -11.588 1.00 87.88 72 ILE A O 1
ATOM 561 N N . PHE A 1 73 ? 2.396 -1.489 -11.662 1.00 87.25 73 PHE A N 1
ATOM 562 C CA . PHE A 1 73 ? 2.197 -0.830 -10.368 1.00 87.25 73 PHE A CA 1
ATOM 563 C C . PHE A 1 73 ? 0.972 0.086 -10.362 1.00 87.25 73 PHE A C 1
ATOM 565 O O . PHE A 1 73 ? 0.226 0.094 -9.383 1.00 87.25 73 PHE A O 1
ATOM 572 N N . SER A 1 74 ? 0.730 0.829 -11.447 1.00 88.69 74 SER A N 1
ATOM 573 C CA . SER A 1 74 ? -0.464 1.671 -11.545 1.00 88.69 74 SER A CA 1
ATOM 574 C C . SER A 1 74 ? -1.742 0.836 -11.649 1.00 88.69 74 SER A C 1
ATOM 576 O O . SER A 1 74 ? -2.703 1.134 -10.945 1.00 88.69 74 SER A O 1
ATOM 578 N N . ALA A 1 75 ? -1.747 -0.250 -12.429 1.00 91.94 75 ALA A N 1
ATOM 579 C CA . ALA A 1 75 ? -2.882 -1.167 -12.509 1.00 91.94 75 ALA A CA 1
ATOM 580 C C . ALA A 1 75 ? -3.203 -1.803 -11.147 1.00 91.94 75 ALA A C 1
ATOM 582 O O . ALA A 1 75 ? -4.361 -1.801 -10.738 1.00 91.94 75 ALA A O 1
ATOM 583 N N . LEU A 1 76 ? -2.192 -2.274 -10.407 1.00 88.88 76 LEU A N 1
ATOM 584 C CA . LEU A 1 76 ? -2.376 -2.793 -9.048 1.00 88.88 76 LEU A CA 1
ATOM 585 C C . LEU A 1 76 ? -2.948 -1.727 -8.108 1.00 88.88 76 LEU A C 1
ATOM 587 O O . LEU A 1 76 ? -3.844 -2.036 -7.329 1.00 88.88 76 LEU A O 1
ATOM 591 N N . ALA A 1 77 ? -2.476 -0.481 -8.196 1.00 88.69 77 ALA A N 1
ATOM 592 C CA . ALA A 1 77 ? -2.998 0.621 -7.390 1.00 88.69 77 ALA A CA 1
ATOM 593 C C . ALA A 1 77 ? -4.459 0.956 -7.735 1.00 88.69 77 ALA A C 1
ATOM 595 O O . ALA A 1 77 ? -5.263 1.174 -6.831 1.00 88.69 77 ALA A O 1
ATOM 596 N N . PHE A 1 78 ? -4.829 0.949 -9.019 1.00 90.56 78 PHE A N 1
ATOM 597 C CA . PHE A 1 78 ? -6.215 1.140 -9.453 1.00 90.56 78 PHE A CA 1
ATOM 598 C C . PHE A 1 78 ? -7.119 -0.012 -9.031 1.00 90.56 78 PHE A C 1
ATOM 600 O O . PHE A 1 78 ? -8.242 0.236 -8.606 1.00 90.56 78 PHE A O 1
ATOM 607 N N . VAL A 1 79 ? -6.643 -1.256 -9.109 1.00 90.88 79 VAL A N 1
ATOM 608 C CA . VAL A 1 79 ? -7.388 -2.418 -8.613 1.00 90.88 79 VAL A CA 1
ATOM 609 C C . VAL A 1 79 ? -7.548 -2.323 -7.103 1.00 90.88 79 VAL A C 1
ATOM 611 O O . VAL A 1 79 ? -8.658 -2.496 -6.626 1.00 90.88 79 VAL A O 1
ATOM 614 N N . ALA A 1 80 ? -6.497 -1.990 -6.352 1.00 85.50 80 ALA A N 1
ATOM 615 C CA . ALA A 1 80 ? -6.571 -1.831 -4.903 1.00 85.50 80 ALA A CA 1
ATOM 616 C C . ALA A 1 80 ? -7.532 -0.702 -4.499 1.00 85.50 80 ALA A C 1
ATOM 618 O O . ALA A 1 80 ? -8.433 -0.927 -3.699 1.00 85.50 80 ALA A O 1
ATOM 619 N N . GLY A 1 81 ? -7.402 0.486 -5.095 1.00 86.19 81 GLY A N 1
ATOM 620 C CA . GLY A 1 81 ? -8.312 1.609 -4.852 1.00 86.19 81 GLY A CA 1
ATOM 621 C C . GLY A 1 81 ? -9.743 1.318 -5.311 1.00 86.19 81 GLY A C 1
ATOM 622 O O . GLY A 1 81 ? -10.697 1.670 -4.628 1.00 86.19 81 GLY A O 1
ATOM 623 N N . GLY A 1 82 ? -9.899 0.610 -6.429 1.00 86.81 82 GLY A N 1
ATOM 624 C CA . GLY A 1 82 ? -11.184 0.131 -6.925 1.00 86.81 82 GLY A CA 1
ATOM 625 C C . GLY A 1 82 ? -11.814 -0.898 -5.994 1.00 86.81 82 GLY A C 1
ATOM 626 O O . GLY A 1 82 ? -13.010 -0.837 -5.764 1.00 86.81 82 GLY A O 1
ATOM 627 N N . LEU A 1 83 ? -11.024 -1.796 -5.407 1.00 82.06 83 LEU A N 1
ATOM 628 C CA . LEU A 1 83 ? -11.485 -2.774 -4.427 1.00 82.06 83 LEU A CA 1
ATOM 629 C C . LEU A 1 83 ? -11.855 -2.098 -3.102 1.00 82.06 83 LEU A C 1
ATOM 631 O O . LEU A 1 83 ? -12.827 -2.502 -2.482 1.00 82.06 83 LEU A O 1
ATOM 635 N N . VAL A 1 84 ? -11.139 -1.041 -2.707 1.00 76.88 84 VAL A N 1
ATOM 636 C CA . VAL A 1 84 ? -11.499 -0.178 -1.568 1.00 76.88 84 VAL A CA 1
ATOM 637 C C . VAL A 1 84 ? -12.805 0.577 -1.832 1.00 76.88 84 VAL A C 1
ATOM 639 O O . VAL A 1 84 ? -13.622 0.689 -0.930 1.00 76.88 84 VAL A O 1
ATOM 642 N N . LEU A 1 85 ? -13.034 1.044 -3.063 1.00 76.56 85 LEU A N 1
ATOM 643 C CA . LEU A 1 85 ? -14.305 1.653 -3.483 1.00 76.56 85 LEU A CA 1
ATOM 644 C C . LEU A 1 85 ? -15.441 0.626 -3.629 1.00 76.56 85 LEU A C 1
ATOM 646 O O . LEU A 1 85 ? -16.608 0.971 -3.461 1.00 76.56 85 LEU A O 1
ATOM 650 N N . LEU A 1 86 ? -15.107 -0.616 -3.998 1.00 72.12 86 LEU A N 1
ATOM 651 C CA . LEU A 1 86 ? -16.047 -1.724 -4.177 1.00 72.12 86 LEU A CA 1
ATOM 652 C C . LEU A 1 86 ? -16.386 -2.404 -2.853 1.00 72.12 86 LEU A C 1
ATOM 654 O O . LEU A 1 86 ? -17.447 -3.016 -2.756 1.00 72.12 86 LEU A O 1
ATOM 658 N N . LEU A 1 87 ? -15.524 -2.289 -1.838 1.00 61.88 87 LEU A N 1
ATOM 659 C CA . LEU A 1 87 ? -15.927 -2.476 -0.454 1.00 61.88 87 LEU A CA 1
ATOM 660 C C . LEU A 1 87 ? -17.040 -1.450 -0.227 1.00 61.88 87 LEU A C 1
ATOM 662 O O . LEU A 1 87 ? -16.757 -0.254 -0.249 1.00 61.88 87 LEU A O 1
ATOM 666 N N . PRO A 1 88 ? -18.307 -1.890 -0.115 1.00 52.72 88 PRO A N 1
ATOM 667 C CA . PRO A 1 88 ? -19.426 -0.988 0.042 1.00 52.72 88 PRO A CA 1
ATOM 668 C C . PRO A 1 88 ? -19.161 -0.239 1.330 1.00 52.72 88 PRO A C 1
ATOM 670 O O . PRO A 1 88 ? -19.232 -0.826 2.406 1.00 52.72 88 PRO A O 1
ATOM 673 N N . GLU A 1 89 ? -18.772 1.018 1.159 1.00 56.81 89 GLU A N 1
ATOM 674 C CA . GLU A 1 89 ? -18.495 2.002 2.188 1.00 56.81 89 GLU A CA 1
ATOM 675 C C . GLU A 1 89 ? -19.675 1.965 3.157 1.00 56.81 89 GLU A C 1
ATOM 677 O O . GLU A 1 89 ? -20.744 2.515 2.891 1.00 56.81 89 GLU A O 1
ATOM 682 N N . THR A 1 90 ? -19.516 1.144 4.194 1.00 56.69 90 THR A N 1
ATOM 683 C CA . THR A 1 90 ? -20.236 1.209 5.453 1.00 56.69 90 THR A CA 1
ATOM 684 C C . THR A 1 90 ? -21.738 1.475 5.271 1.00 56.69 90 THR A C 1
ATOM 686 O O . THR A 1 90 ? -22.300 2.397 5.855 1.00 56.69 90 THR A O 1
ATOM 689 N N . LYS A 1 91 ? -22.412 0.702 4.401 1.00 37.88 91 LYS A N 1
ATOM 690 C CA . LYS A 1 91 ? -23.837 0.882 4.058 1.00 37.88 91 LYS A CA 1
ATOM 691 C C . LYS A 1 91 ? -24.738 0.550 5.256 1.00 37.88 91 LYS A C 1
ATOM 693 O O . LYS A 1 91 ? -25.334 -0.518 5.320 1.00 37.88 91 LYS A O 1
ATOM 698 N N . GLY A 1 92 ? -24.876 1.512 6.166 1.00 47.06 92 GLY A N 1
ATOM 699 C CA . GLY A 1 92 ? -26.079 1.742 6.966 1.00 47.06 92 GLY A CA 1
ATOM 700 C C . GLY A 1 92 ? -26.529 0.608 7.883 1.00 47.06 92 GLY A C 1
ATOM 701 O O . GLY A 1 92 ? -27.729 0.497 8.124 1.00 47.06 92 GLY A O 1
ATOM 702 N N . VAL A 1 93 ? -25.614 -0.216 8.396 1.00 43.94 93 VAL A N 1
ATOM 703 C CA . VAL A 1 93 ? -25.929 -1.122 9.506 1.00 43.94 93 VAL A CA 1
ATOM 704 C C . VAL A 1 93 ? -25.326 -0.516 10.774 1.00 43.94 93 VAL A C 1
ATOM 706 O O . VAL A 1 93 ? -24.118 -0.268 10.777 1.00 43.94 93 VAL A O 1
ATOM 709 N N . PRO A 1 94 ? -26.124 -0.230 11.823 1.00 41.03 94 PRO A N 1
ATOM 710 C CA . PRO A 1 94 ? -25.579 0.165 13.116 1.00 41.03 94 PRO A CA 1
ATOM 711 C C . PRO A 1 94 ? -24.604 -0.918 13.563 1.00 41.03 94 PRO A C 1
ATOM 713 O O . PRO A 1 94 ? -24.936 -2.106 13.549 1.00 41.03 94 PRO A O 1
ATOM 716 N N . LEU A 1 95 ? -23.378 -0.515 13.879 1.00 43.59 95 LEU A N 1
ATOM 717 C CA . LEU A 1 95 ? -22.386 -1.460 14.344 1.00 43.59 95 LEU A CA 1
ATOM 718 C C . LEU A 1 95 ? -22.840 -2.054 15.681 1.00 43.59 95 LEU A C 1
ATOM 720 O O . LEU A 1 95 ? -23.186 -1.287 16.579 1.00 43.59 95 LEU A O 1
ATOM 724 N N . PRO A 1 96 ? -22.839 -3.390 15.837 1.00 43.50 96 PRO A N 1
ATOM 725 C CA . PRO A 1 96 ? -22.985 -3.998 17.152 1.00 43.50 96 PRO A CA 1
ATOM 726 C C . PRO A 1 96 ? -21.847 -3.490 18.049 1.00 43.50 96 PRO A C 1
ATOM 728 O O . PRO A 1 96 ? -20.669 -3.625 17.718 1.00 43.50 96 PRO A O 1
ATOM 731 N N . GLU A 1 97 ? -22.212 -2.848 19.157 1.00 45.81 97 GLU A N 1
ATOM 732 C CA . GLU A 1 97 ? -21.336 -1.991 19.965 1.00 45.81 97 GLU A CA 1
ATOM 733 C C . GLU A 1 97 ? -20.279 -2.726 20.810 1.00 45.81 97 GLU A C 1
ATOM 735 O O . GLU A 1 97 ? -19.578 -2.076 21.586 1.00 45.81 97 GLU A O 1
ATOM 740 N N . THR A 1 98 ? -20.113 -4.056 20.767 1.00 48.50 98 THR A N 1
ATOM 741 C CA . THR A 1 98 ? -19.148 -4.691 21.691 1.00 48.50 98 THR A CA 1
ATOM 742 C C . THR A 1 98 ? -18.595 -6.038 21.222 1.00 48.50 98 THR A C 1
ATOM 744 O O . THR A 1 98 ? -19.328 -6.954 20.863 1.00 48.50 98 THR A O 1
ATOM 747 N N . ILE A 1 99 ? -17.269 -6.194 21.326 1.00 49.94 99 ILE A N 1
ATOM 748 C CA . ILE A 1 99 ? -16.538 -7.463 21.120 1.00 49.94 99 ILE A CA 1
ATOM 749 C C . ILE A 1 99 ? -16.959 -8.556 22.130 1.00 49.94 99 ILE A C 1
ATOM 751 O O . ILE A 1 99 ? -16.799 -9.743 21.851 1.00 49.94 99 ILE A O 1
ATOM 755 N N . ASP A 1 100 ? -17.586 -8.184 23.253 1.00 46.72 100 ASP A N 1
ATOM 756 C CA . ASP A 1 100 ? -18.127 -9.113 24.263 1.00 46.72 100 ASP A CA 1
ATOM 757 C C . ASP A 1 100 ? -19.200 -10.073 23.715 1.00 46.72 100 ASP A C 1
ATOM 759 O O . ASP A 1 100 ? -19.409 -11.151 24.274 1.00 46.72 100 ASP A O 1
ATOM 763 N N . GLU A 1 101 ? -19.870 -9.744 22.604 1.00 48.62 101 GLU A N 1
ATOM 764 C CA . GLU A 1 101 ? -20.845 -10.655 21.982 1.00 48.62 101 GLU A CA 1
ATOM 765 C C . GLU A 1 101 ? -20.201 -11.759 21.130 1.00 48.62 101 GLU A C 1
ATOM 767 O O . GLU A 1 101 ? -20.846 -12.768 20.835 1.00 48.62 101 GLU A O 1
ATOM 772 N N . ILE A 1 102 ? -18.926 -11.605 20.761 1.00 52.53 102 ILE A N 1
ATOM 773 C CA . ILE A 1 102 ? -18.213 -12.537 19.878 1.00 52.53 102 ILE A CA 1
ATOM 774 C C . ILE A 1 102 ? -17.540 -13.650 20.696 1.00 52.53 102 ILE A C 1
ATOM 776 O O . ILE A 1 102 ? -17.440 -14.786 20.236 1.00 52.53 102 ILE A O 1
ATOM 780 N N . GLU A 1 103 ? -17.112 -13.352 21.927 1.00 54.22 103 GLU A N 1
ATOM 781 C CA . GLU A 1 103 ? -16.284 -14.269 22.720 1.00 54.22 103 GLU A CA 1
ATOM 782 C C . GLU A 1 103 ? -17.102 -15.187 23.653 1.00 54.22 103 GLU A C 1
ATOM 784 O O . GLU A 1 103 ? -16.654 -16.288 23.976 1.00 54.22 103 GLU A O 1
ATOM 789 N N . CYS A 1 104 ? -18.328 -14.806 24.050 1.00 44.91 104 CYS A N 1
ATOM 790 C CA . CYS A 1 104 ? -19.182 -15.601 24.952 1.00 44.91 104 CYS A CA 1
ATOM 791 C C . CYS A 1 104 ? -20.703 -15.423 24.692 1.00 44.91 104 CYS A C 1
ATOM 793 O O . CYS A 1 104 ? -21.410 -14.841 25.522 1.00 44.91 104 CYS A O 1
ATOM 795 N N . PRO A 1 105 ? -21.279 -16.009 23.623 1.00 50.62 105 PRO A N 1
ATOM 796 C CA . PRO A 1 105 ? -22.702 -15.852 23.270 1.00 50.62 105 PRO A CA 1
ATOM 797 C C . PRO A 1 105 ? -23.714 -16.409 24.296 1.00 50.62 105 PRO A C 1
ATOM 799 O O . PRO A 1 105 ? -24.920 -16.209 24.137 1.00 50.62 105 PRO A O 1
ATOM 802 N N . ASN A 1 106 ? -23.260 -17.125 25.334 1.00 49.66 106 ASN A N 1
ATOM 803 C CA . ASN A 1 106 ? -24.133 -17.802 26.303 1.00 49.66 106 ASN A CA 1
ATOM 804 C C . ASN A 1 106 ? -24.338 -17.018 27.617 1.00 49.66 106 ASN A C 1
ATOM 806 O O . ASN A 1 106 ? -25.424 -17.058 28.183 1.00 49.66 106 ASN A O 1
ATOM 810 N N . ARG A 1 107 ? -23.346 -16.241 28.082 1.00 50.09 107 ARG A N 1
ATOM 811 C CA . ARG A 1 107 ? -23.413 -15.585 29.406 1.00 50.09 107 ARG A CA 1
ATOM 812 C C . ARG A 1 107 ? -24.246 -14.300 29.407 1.00 50.09 107 ARG A C 1
ATOM 814 O O . ARG A 1 107 ? -24.859 -13.963 30.414 1.00 50.09 107 ARG A O 1
ATOM 821 N N . ASN A 1 108 ? -24.303 -13.597 28.275 1.00 50.84 108 ASN A N 1
ATOM 822 C CA . ASN A 1 108 ? -25.006 -12.314 28.193 1.00 50.84 108 ASN A CA 1
ATOM 823 C C . ASN A 1 108 ? -26.528 -12.476 28.039 1.00 50.84 108 ASN A C 1
ATOM 825 O O . ASN A 1 108 ? -27.293 -11.640 28.513 1.00 50.84 108 ASN A O 1
ATOM 829 N N . LYS A 1 109 ? -26.981 -13.603 27.468 1.00 53.22 109 LYS A N 1
ATOM 830 C CA . LYS A 1 109 ? -28.411 -13.943 27.388 1.00 53.22 109 LYS A CA 1
ATOM 831 C C . LYS A 1 109 ? -29.024 -14.139 28.774 1.00 53.22 109 LYS A C 1
ATOM 833 O O . LYS A 1 109 ? -30.137 -13.683 29.003 1.00 53.22 109 LYS A O 1
ATOM 838 N N . GLU A 1 110 ? -28.295 -14.759 29.704 1.00 54.19 110 GLU A N 1
ATOM 839 C CA . GLU A 1 110 ? -28.758 -14.935 31.086 1.00 54.19 110 GLU A CA 1
ATOM 840 C C . GLU A 1 110 ? -28.792 -13.614 31.860 1.00 54.19 110 GLU A C 1
ATOM 842 O O . GLU A 1 110 ? -29.766 -13.356 32.560 1.00 54.19 110 GLU A O 1
ATOM 847 N N . THR A 1 111 ? -27.781 -12.751 31.714 1.00 55.94 111 THR A N 1
ATOM 848 C CA . THR A 1 111 ? -27.747 -11.451 32.407 1.00 55.94 111 THR A CA 1
ATOM 849 C C . THR A 1 111 ? -28.864 -10.524 31.927 1.00 55.94 111 THR A C 1
ATOM 851 O O . THR A 1 111 ? -29.540 -9.937 32.767 1.00 55.94 111 THR A O 1
ATOM 854 N N . GLN A 1 112 ? -29.111 -10.465 30.611 1.00 55.16 112 GLN A N 1
ATOM 855 C CA . GLN A 1 112 ? -30.181 -9.664 29.996 1.00 55.16 112 GLN A CA 1
ATOM 856 C C . GLN A 1 112 ? -31.585 -10.196 30.328 1.00 55.16 112 GLN A C 1
ATOM 858 O O . GLN A 1 112 ? -32.487 -9.427 30.660 1.00 55.16 112 GLN A O 1
ATOM 863 N N . LEU A 1 113 ? -31.775 -11.522 30.313 1.00 60.31 113 LEU A N 1
ATOM 864 C CA . LEU A 1 113 ? -33.045 -12.141 30.705 1.00 60.31 113 LEU A CA 1
ATOM 865 C C . LEU A 1 113 ? -33.350 -11.873 32.186 1.00 60.31 113 LEU A C 1
ATOM 867 O O . LEU A 1 113 ? -34.491 -11.587 32.545 1.00 60.31 113 LEU A O 1
ATOM 871 N N . LYS A 1 114 ? -32.324 -11.912 33.042 1.00 60.97 114 LYS A N 1
ATOM 872 C CA . LYS A 1 114 ? -32.460 -11.701 34.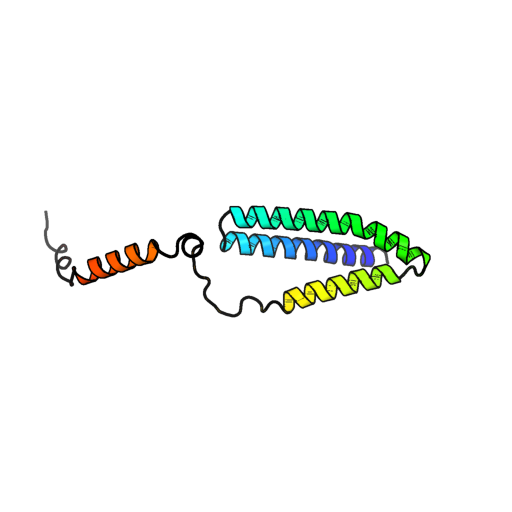485 1.00 60.97 114 LYS A CA 1
ATOM 873 C C . LYS A 1 114 ? -32.713 -10.234 34.836 1.00 60.97 114 LYS A C 1
ATOM 875 O O . LYS A 1 114 ? -33.520 -9.989 35.725 1.00 60.97 114 LYS A O 1
ATOM 880 N N . SER A 1 115 ? -32.102 -9.271 34.139 1.00 57.62 115 SER A N 1
ATOM 881 C CA . SER A 1 115 ? -32.402 -7.840 34.306 1.00 57.62 115 SER A CA 1
ATOM 882 C C . SER A 1 115 ? -33.786 -7.471 33.764 1.00 57.62 115 SER A C 1
ATOM 884 O O . SER A 1 115 ? -34.523 -6.775 34.459 1.00 57.62 115 SER A O 1
ATOM 886 N N . GLN A 1 116 ? -34.207 -8.016 32.615 1.00 58.44 116 GLN A N 1
ATOM 887 C CA . GLN A 1 116 ? -35.579 -7.840 32.112 1.00 58.44 116 GLN A CA 1
ATOM 888 C C . GLN A 1 116 ? -36.629 -8.491 33.022 1.00 58.44 116 GLN A C 1
ATOM 890 O O . GLN A 1 116 ? -37.717 -7.944 33.196 1.00 58.44 116 GLN A O 1
ATOM 895 N N . GLN A 1 117 ? -36.345 -9.650 33.622 1.00 60.44 117 GLN A N 1
ATOM 896 C CA . GLN A 1 117 ? -37.245 -10.253 34.611 1.00 60.44 117 GLN A CA 1
ATOM 897 C C . GLN A 1 117 ? -37.270 -9.463 35.924 1.00 60.44 117 GLN A C 1
ATOM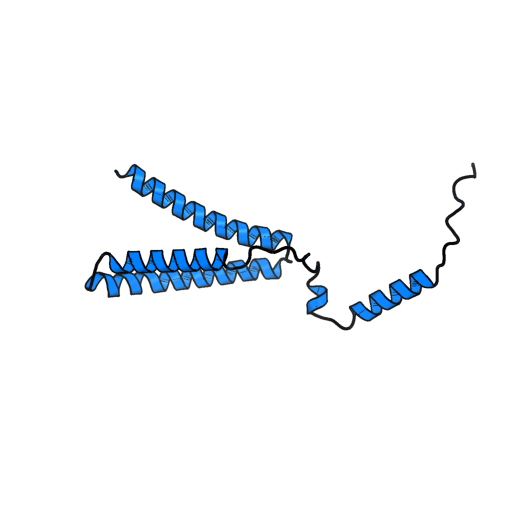 899 O O . GLN A 1 117 ? -38.337 -9.335 36.517 1.00 60.44 117 GLN A O 1
ATOM 904 N N . LEU A 1 118 ? -36.136 -8.912 36.367 1.00 61.88 118 LEU A N 1
ATOM 905 C CA . LEU A 1 118 ? -36.064 -8.070 37.565 1.00 61.88 118 LEU A CA 1
ATOM 906 C C . LEU A 1 118 ? -36.861 -6.766 37.388 1.00 61.88 118 LEU A C 1
ATOM 908 O O . LEU A 1 118 ? -37.552 -6.349 38.311 1.00 61.88 118 LEU A O 1
ATOM 912 N N . GLU A 1 119 ? -36.812 -6.166 36.198 1.00 58.50 119 GLU A N 1
ATOM 913 C CA . GLU A 1 119 ? -37.549 -4.942 35.861 1.00 58.50 119 GLU A CA 1
ATOM 914 C C . GLU A 1 119 ? -39.060 -5.191 35.712 1.00 58.50 119 GLU A C 1
ATOM 916 O O . GLU A 1 119 ? -39.866 -4.428 36.235 1.00 58.50 119 GLU A O 1
ATOM 921 N N . ASN A 1 120 ? -39.469 -6.320 35.120 1.00 54.66 120 ASN A N 1
ATOM 922 C CA . ASN A 1 120 ? -40.886 -6.711 35.056 1.00 54.66 120 ASN A CA 1
ATOM 923 C C . ASN A 1 120 ? -41.482 -7.109 36.423 1.00 54.66 120 ASN A C 1
ATOM 925 O O . ASN A 1 120 ? -42.702 -7.084 36.590 1.00 54.66 120 ASN A O 1
ATOM 929 N N . LEU A 1 121 ? -40.648 -7.489 37.399 1.00 63.41 121 LEU A N 1
ATOM 930 C CA . LEU A 1 121 ? -41.063 -7.768 38.782 1.00 63.41 121 LEU A CA 1
ATOM 931 C C . LEU A 1 121 ? -41.138 -6.510 39.664 1.00 63.41 121 LEU A C 1
ATOM 933 O O . LEU A 1 121 ? -41.621 -6.602 40.793 1.00 63.41 121 LEU A O 1
ATOM 937 N N . LEU A 1 122 ? -40.712 -5.350 39.159 1.00 58.31 122 LEU A N 1
ATOM 938 C CA . LEU A 1 122 ? -40.854 -4.046 39.808 1.00 58.31 122 LEU A CA 1
ATOM 939 C C . LEU A 1 122 ? -41.825 -3.162 38.999 1.00 58.31 122 LEU A C 1
ATOM 941 O O . LEU A 1 122 ? -41.406 -2.205 38.346 1.00 58.31 122 LEU A O 1
ATOM 945 N N . PRO A 1 123 ? -43.142 -3.453 39.015 1.00 44.00 123 PRO A N 1
ATOM 946 C CA . PRO A 1 123 ? -44.123 -2.546 38.447 1.00 44.00 123 PRO A CA 1
ATOM 947 C C . PRO A 1 123 ? -44.171 -1.277 39.302 1.00 44.00 123 PRO A C 1
ATOM 949 O O . PRO A 1 123 ? -44.572 -1.325 40.458 1.00 44.00 123 PRO A O 1
ATOM 952 N N . SER A 1 124 ? -43.734 -0.162 38.715 1.00 49.84 124 SER A N 1
ATOM 953 C CA . SER A 1 124 ? -44.295 1.185 38.889 1.00 49.84 124 SER A CA 1
ATOM 954 C C . SER A 1 124 ? -45.075 1.445 40.191 1.00 49.84 124 SER A C 1
ATOM 956 O O . SER A 1 124 ? -46.275 1.702 40.150 1.00 49.84 124 SER A O 1
ATOM 958 N N . ASP A 1 125 ? -44.395 1.411 41.333 1.00 46.16 125 ASP A N 1
ATOM 959 C CA . ASP A 1 125 ? -44.818 2.063 42.569 1.00 46.16 125 ASP A CA 1
ATOM 960 C C . ASP A 1 125 ? -43.570 2.261 43.440 1.00 46.16 125 ASP A C 1
ATOM 962 O O . ASP A 1 125 ? -42.733 1.369 43.529 1.00 46.16 125 ASP A O 1
ATOM 966 N N . VAL A 1 126 ? -43.422 3.426 44.072 1.00 52.72 126 VAL A N 1
ATOM 967 C CA . VAL A 1 126 ? -42.195 3.922 44.746 1.00 52.72 126 VAL A CA 1
ATOM 968 C C . VAL A 1 126 ? -41.185 4.619 43.817 1.00 52.72 126 VAL A C 1
ATOM 970 O O . VAL A 1 126 ? -40.035 4.230 43.675 1.00 52.72 126 VAL A O 1
ATOM 973 N N . THR A 1 127 ? -41.604 5.724 43.204 1.00 39.31 127 THR A N 1
ATOM 974 C CA . THR A 1 127 ? -40.939 7.046 43.362 1.00 39.31 127 THR A CA 1
ATOM 975 C C . THR A 1 127 ? -41.874 8.176 42.899 1.00 39.31 127 THR A C 1
ATOM 977 O O . THR A 1 127 ? -41.467 9.166 42.307 1.00 39.31 127 THR A O 1
ATOM 980 N N . THR A 1 128 ? -43.167 8.071 43.216 1.00 40.34 128 THR A N 1
ATOM 981 C CA . THR A 1 128 ? -43.916 9.274 43.596 1.00 40.34 128 THR A CA 1
ATOM 982 C C . THR A 1 128 ? -43.705 9.431 45.097 1.00 40.34 128 THR A C 1
ATOM 984 O O . THR A 1 128 ? -43.847 8.455 45.827 1.00 40.34 128 THR A O 1
ATOM 987 N N . ASN A 1 129 ? -43.372 10.645 45.536 1.00 44.09 129 ASN A N 1
ATOM 988 C CA . ASN A 1 129 ? -43.108 11.060 46.920 1.00 44.09 129 ASN A CA 1
ATOM 989 C C . ASN A 1 129 ? -41.627 11.057 47.352 1.00 44.09 129 ASN A C 1
ATOM 991 O O . ASN A 1 129 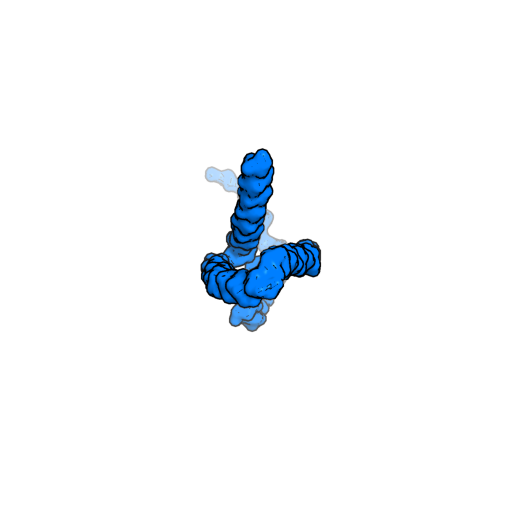? -41.167 10.199 48.100 1.00 44.09 129 ASN A O 1
ATOM 995 N N . LYS A 1 130 ? -40.894 12.085 46.905 1.00 41.44 130 LYS A N 1
ATOM 996 C CA . LYS A 1 130 ? -39.949 12.821 47.768 1.00 41.44 130 LYS A CA 1
ATOM 997 C C . LYS A 1 130 ? -39.782 14.301 47.379 1.00 41.44 130 LYS A C 1
ATOM 999 O O . LYS A 1 130 ? -38.769 14.909 47.693 1.00 41.44 130 LYS A O 1
ATOM 1004 N N . ASP A 1 131 ? -40.812 14.887 46.771 1.00 42.03 131 ASP A N 1
ATOM 1005 C CA . ASP A 1 131 ? -41.119 16.303 46.975 1.00 42.03 131 ASP A CA 1
ATOM 1006 C C . ASP A 1 131 ? -42.202 16.355 48.061 1.00 42.03 131 ASP A C 1
ATOM 1008 O O . ASP A 1 131 ? -43.145 15.567 48.009 1.00 42.03 131 ASP A O 1
ATOM 1012 N N . VAL A 1 132 ? -42.066 17.279 49.018 1.00 48.72 132 VAL A N 1
ATOM 1013 C CA . VAL A 1 132 ? -42.871 17.470 50.250 1.00 48.72 132 VAL A CA 1
ATOM 1014 C C . VAL A 1 132 ? -42.324 16.765 51.505 1.00 48.72 132 VAL A C 1
ATOM 1016 O O . VAL A 1 132 ? -42.790 15.702 51.885 1.00 48.72 132 VAL A O 1
ATOM 1019 N N . THR A 1 133 ? -41.344 17.420 52.145 1.00 38.00 133 THR A N 1
ATOM 1020 C CA . THR A 1 133 ? -41.183 17.725 53.597 1.00 38.00 133 THR A CA 1
ATOM 1021 C C . THR A 1 133 ? -39.745 18.245 53.753 1.00 38.00 133 THR A C 1
ATOM 1023 O O . THR A 1 133 ? -38.806 17.471 53.622 1.00 38.00 133 THR A O 1
ATOM 1026 N N . ALA A 1 134 ? -39.477 19.554 53.785 1.00 36.78 134 ALA A N 1
ATOM 1027 C CA . ALA A 1 134 ? -39.581 20.390 54.984 1.00 36.78 134 ALA A CA 1
ATOM 1028 C C . ALA A 1 134 ? -39.039 19.679 56.235 1.00 36.78 134 ALA A C 1
ATOM 1030 O O . ALA A 1 134 ? -39.816 18.999 56.897 1.00 36.78 134 ALA A O 1
ATOM 1031 N N . VAL A 1 135 ? -37.732 19.812 56.501 1.00 38.44 135 VAL A N 1
ATOM 1032 C CA . VAL A 1 135 ? -37.120 20.463 57.685 1.00 38.44 135 VAL A CA 1
ATOM 1033 C C . VAL A 1 135 ? -35.709 20.898 57.294 1.00 38.44 135 VAL A C 1
ATOM 1035 O O . VAL A 1 135 ? -35.003 20.072 56.676 1.00 38.44 135 VAL A O 1
#

pLDDT: mean 71.21, std 17.86, range [36.78, 94.62]

InterPro domains:
  IPR036259 MFS transporter superfamily [G3DSA:1.20.1250.20] (1-102)
  IPR036259 MFS transporter superfamily [SSF103473] (2-97)

Foldseek 3Di:
DVVVVVVVVVVVVVVVVVVLVVVLVVCVVQHDPVVSVVSVVVVVVVVVVCVVVLCVLCVVCCVPPNCVSVVVVVVVVCVVVVVVVVPPPPPDDPDPRDPVCVPDVPPVVVVVVVVVVVVVVDPDDPDPDDPDDDD

Radius of gyration: 27.57 Å; chains: 1; bounding box: 60×39×79 Å

Organism: NCBI:txid172907

Sequence (135 aa):
MFWLKSAVACVGRLGITMAFEMVVFVNTELYPTVIRNLCVSVCSMLCDIGGIVAPFLLYRLAVIWLELPLIIFSALAFVAGGLVLLLPETKGVPLPETIDEIECPNRNKETQLKSQQLENLLPSDVTTNKDVTAV